Protein AF-A0A6M3KDQ5-F1 (afdb_monomer_lite)

Structure (mmCIF, N/CA/C/O backbone):
data_AF-A0A6M3KDQ5-F1
#
_entry.id   AF-A0A6M3KDQ5-F1
#
loop_
_atom_site.group_PDB
_atom_site.id
_atom_site.type_symbol
_atom_site.label_atom_id
_atom_site.label_alt_id
_atom_site.label_comp_id
_atom_site.label_asym_id
_atom_site.label_entity_id
_atom_site.label_seq_id
_atom_site.pdbx_PDB_ins_code
_atom_site.Cartn_x
_atom_site.Cartn_y
_atom_site.Cartn_z
_atom_site.occupancy
_atom_site.B_iso_or_equiv
_atom_site.auth_seq_id
_atom_site.auth_comp_id
_atom_site.auth_asym_id
_atom_site.auth_atom_id
_atom_site.pdbx_PDB_model_num
ATOM 1 N N . MET A 1 1 ? -9.921 -11.086 7.843 1.00 82.69 1 MET A N 1
ATOM 2 C CA . MET A 1 1 ? -8.799 -10.252 7.370 1.00 82.69 1 MET A CA 1
ATOM 3 C C . MET A 1 1 ? -8.994 -10.037 5.887 1.00 82.69 1 MET A C 1
ATOM 5 O O . MET A 1 1 ? -9.234 -11.013 5.188 1.00 82.69 1 MET A O 1
ATOM 9 N N . VAL A 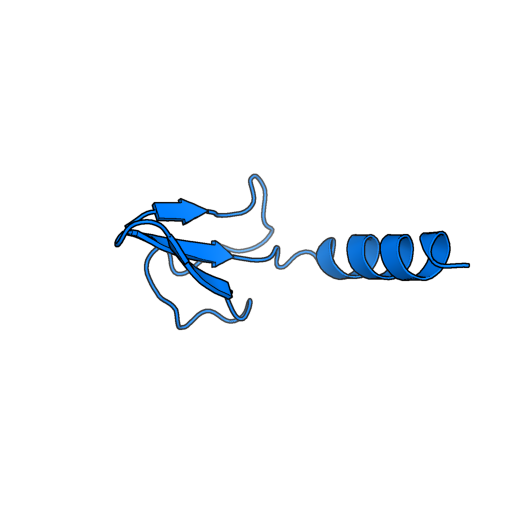1 2 ? -8.968 -8.784 5.452 1.00 89.75 2 VAL A N 1
ATOM 10 C CA . VAL A 1 2 ? -9.119 -8.389 4.049 1.00 89.75 2 VAL A CA 1
ATOM 11 C C . VAL A 1 2 ? -7.853 -7.644 3.652 1.00 89.75 2 VAL A C 1
ATOM 13 O O . VAL A 1 2 ? -7.378 -6.804 4.413 1.00 89.75 2 VAL A O 1
ATOM 16 N N . VAL A 1 3 ? -7.296 -7.978 2.493 1.00 90.38 3 VAL A N 1
ATOM 17 C CA . VAL A 1 3 ? -6.114 -7.316 1.938 1.00 90.38 3 VAL A CA 1
ATOM 18 C C . VAL A 1 3 ? -6.513 -6.751 0.584 1.00 90.38 3 VAL A C 1
ATOM 20 O O . VAL A 1 3 ? -7.108 -7.461 -0.225 1.00 90.38 3 VAL A O 1
ATOM 23 N N . VAL A 1 4 ? -6.235 -5.470 0.373 1.00 90.50 4 VAL A N 1
ATOM 24 C CA . VAL A 1 4 ? -6.508 -4.757 -0.875 1.00 90.50 4 VAL A CA 1
ATOM 25 C C . VAL A 1 4 ? -5.171 -4.387 -1.498 1.00 90.50 4 VAL A C 1
ATOM 27 O O . VAL A 1 4 ? -4.352 -3.736 -0.847 1.00 90.50 4 VAL A O 1
ATOM 30 N N . VAL A 1 5 ? -4.960 -4.814 -2.744 1.00 90.56 5 VAL A N 1
ATOM 31 C CA . VAL A 1 5 ? -3.742 -4.549 -3.520 1.00 90.56 5 VAL A CA 1
ATOM 32 C C . VAL A 1 5 ? -4.080 -3.908 -4.871 1.00 90.56 5 VAL A C 1
ATOM 34 O O . VAL A 1 5 ? -5.146 -4.198 -5.429 1.00 90.56 5 VAL A O 1
ATOM 37 N N . PRO A 1 6 ? -3.199 -3.055 -5.420 1.00 87.12 6 PRO A N 1
ATOM 38 C CA . PRO A 1 6 ? -3.391 -2.455 -6.735 1.00 87.12 6 PRO A CA 1
ATOM 39 C C . PRO A 1 6 ? -3.378 -3.506 -7.851 1.00 87.12 6 PRO A C 1
ATOM 41 O O . PRO A 1 6 ? -2.507 -4.373 -7.916 1.00 87.12 6 PRO A O 1
ATOM 44 N N . ILE A 1 7 ? -4.332 -3.405 -8.776 1.00 80.38 7 ILE A N 1
ATOM 45 C CA . ILE A 1 7 ? -4.383 -4.252 -9.972 1.00 80.38 7 ILE A CA 1
ATOM 46 C C . ILE A 1 7 ? -3.445 -3.614 -11.012 1.00 80.38 7 ILE A C 1
ATOM 48 O O . ILE A 1 7 ? -3.685 -2.486 -11.442 1.00 80.38 7 ILE A O 1
ATOM 52 N N . HIS A 1 8 ? -2.387 -4.330 -11.404 1.00 81.94 8 HIS A N 1
ATOM 53 C CA . HIS A 1 8 ? -1.285 -3.868 -12.276 1.00 81.94 8 HIS A CA 1
ATOM 54 C C . HIS A 1 8 ? -0.229 -2.983 -11.601 1.00 81.94 8 HIS A C 1
ATOM 56 O O . HIS A 1 8 ? 0.182 -1.969 -12.161 1.00 81.94 8 HIS A O 1
ATOM 62 N N . ASP A 1 9 ? 0.217 -3.361 -10.407 1.00 84.50 9 ASP A N 1
ATOM 63 C CA . ASP A 1 9 ? 1.404 -2.743 -9.822 1.00 84.50 9 ASP A CA 1
ATOM 64 C C . ASP A 1 9 ? 2.695 -3.195 -10.537 1.00 84.50 9 ASP A C 1
ATOM 66 O O . ASP A 1 9 ? 2.753 -4.269 -11.141 1.00 84.50 9 ASP A O 1
ATOM 70 N N . ILE A 1 10 ? 3.748 -2.382 -10.458 1.00 87.50 10 ILE A N 1
ATOM 71 C CA . ILE A 1 10 ? 5.059 -2.663 -11.069 1.00 87.50 10 ILE A CA 1
ATOM 72 C C . ILE A 1 10 ? 5.896 -3.659 -10.259 1.00 87.50 10 ILE A C 1
ATOM 74 O O . ILE A 1 10 ? 6.912 -4.158 -10.748 1.00 87.50 10 ILE A O 1
ATOM 78 N N . LYS A 1 11 ? 5.496 -3.930 -9.014 1.00 86.06 11 LYS A N 1
ATOM 79 C CA . LYS A 1 11 ? 6.171 -4.839 -8.086 1.00 86.06 11 LYS A CA 1
ATOM 80 C C . LYS A 1 11 ? 5.135 -5.549 -7.215 1.00 86.06 11 LYS A C 1
ATOM 82 O O . LYS A 1 11 ? 4.101 -4.979 -6.883 1.00 86.06 11 LYS A O 1
ATOM 87 N N . GLU A 1 12 ? 5.423 -6.794 -6.844 1.00 86.19 12 GLU A N 1
ATOM 88 C CA . GLU A 1 12 ? 4.566 -7.575 -5.948 1.00 86.19 12 GLU A CA 1
ATOM 89 C C . GLU A 1 12 ? 4.582 -7.031 -4.512 1.00 86.19 12 GLU A C 1
ATOM 91 O O . GLU A 1 12 ? 5.604 -6.548 -4.012 1.00 86.19 12 GLU A O 1
ATOM 96 N N . HIS A 1 13 ? 3.442 -7.165 -3.834 1.00 88.25 13 HIS A N 1
ATOM 97 C CA . HIS A 1 13 ? 3.284 -6.824 -2.423 1.00 88.25 13 HIS A CA 1
ATOM 98 C C . HIS A 1 13 ? 3.502 -8.043 -1.534 1.00 88.25 13 HIS A C 1
ATOM 100 O O . HIS A 1 13 ? 3.216 -9.176 -1.913 1.00 88.25 13 HIS A O 1
ATOM 106 N N . SER A 1 14 ? 3.945 -7.806 -0.299 1.00 85.56 14 SER A N 1
ATOM 107 C CA . SER A 1 14 ? 3.931 -8.833 0.747 1.00 85.56 14 SER A CA 1
ATOM 108 C C . SER A 1 14 ? 2.500 -9.016 1.249 1.00 85.56 14 SER A C 1
ATOM 110 O O . SER A 1 14 ? 2.133 -8.504 2.309 1.00 85.56 14 SER A O 1
ATOM 112 N N . GLU A 1 15 ? 1.679 -9.700 0.456 1.00 69.31 15 GLU A N 1
ATOM 113 C CA . GLU A 1 15 ? 0.253 -9.880 0.713 1.00 69.31 15 GLU A CA 1
ATOM 114 C C . GLU A 1 15 ? 0.030 -10.523 2.092 1.00 69.31 15 GLU A C 1
ATOM 116 O O . GLU A 1 15 ? 0.514 -11.613 2.398 1.00 69.31 15 GLU A O 1
ATOM 121 N N . GLY A 1 16 ? -0.674 -9.806 2.970 1.00 72.31 16 GLY A N 1
ATOM 122 C CA . GLY A 1 16 ? -0.944 -10.235 4.345 1.00 72.31 16 GLY A CA 1
ATOM 123 C C . GLY A 1 16 ? 0.075 -9.787 5.398 1.00 72.31 16 GLY A C 1
ATOM 124 O O . GLY A 1 16 ? -0.087 -10.111 6.575 1.00 72.31 16 GLY A O 1
ATOM 125 N N . SER A 1 17 ? 1.082 -9.007 5.009 1.00 76.94 17 SER A N 1
ATOM 126 C CA . SER A 1 17 ? 2.029 -8.364 5.917 1.00 76.94 17 SER A CA 1
ATOM 127 C C . SER A 1 17 ? 1.761 -6.864 6.009 1.00 76.94 17 SER A C 1
ATOM 129 O O . SER A 1 17 ? 1.538 -6.194 5.006 1.00 76.94 17 SER A O 1
ATOM 131 N N . THR A 1 18 ? 1.866 -6.308 7.216 1.00 82.69 18 THR A N 1
ATOM 132 C CA . THR A 1 18 ? 1.943 -4.849 7.414 1.00 82.69 18 THR A CA 1
ATOM 133 C C . THR A 1 18 ? 3.348 -4.309 7.136 1.00 82.69 18 THR A C 1
ATOM 135 O O . THR A 1 18 ? 3.564 -3.103 7.125 1.00 82.69 18 THR A O 1
ATOM 138 N N . ILE A 1 19 ? 4.323 -5.202 6.950 1.00 86.81 19 ILE A N 1
ATOM 139 C CA . ILE A 1 19 ? 5.712 -4.883 6.634 1.00 86.81 19 ILE A CA 1
ATOM 140 C C . ILE A 1 19 ? 5.865 -5.014 5.120 1.00 86.81 19 ILE A C 1
ATOM 142 O O . ILE A 1 19 ? 6.113 -6.104 4.597 1.00 86.81 19 ILE A O 1
ATOM 146 N N . CYS A 1 20 ? 5.662 -3.897 4.431 1.00 87.62 20 CYS A N 1
ATOM 147 C CA . CYS A 1 20 ? 5.851 -3.744 2.996 1.00 87.62 20 CYS A CA 1
ATOM 148 C C . CYS A 1 20 ? 6.434 -2.349 2.720 1.00 87.62 20 CYS A C 1
ATOM 150 O O . CYS A 1 20 ? 6.159 -1.409 3.463 1.00 87.62 20 CYS A O 1
ATOM 152 N N . GLU A 1 21 ? 7.242 -2.216 1.666 1.00 87.75 21 GLU A N 1
ATOM 153 C CA . GLU A 1 21 ? 7.892 -0.950 1.284 1.00 87.75 21 GLU A CA 1
ATOM 154 C C . GLU A 1 21 ? 6.885 0.151 0.914 1.00 87.75 21 GLU A C 1
ATOM 156 O O . GLU A 1 21 ? 7.222 1.325 0.986 1.00 87.75 21 GLU A O 1
ATOM 161 N N . CYS A 1 22 ? 5.652 -0.218 0.547 1.00 84.88 22 CYS A N 1
ATOM 162 C CA . CYS A 1 22 ? 4.582 0.726 0.220 1.00 84.88 22 CYS A CA 1
ATOM 163 C C . CYS A 1 22 ? 3.916 1.357 1.454 1.00 84.88 22 CYS A C 1
ATOM 165 O O . CYS A 1 22 ? 2.916 2.049 1.294 1.00 84.88 22 CYS A O 1
ATOM 167 N N . GLU A 1 23 ? 4.389 1.035 2.666 1.00 87.31 23 GLU A N 1
ATOM 168 C CA . GLU A 1 23 ? 3.836 1.499 3.946 1.00 87.31 23 GLU A CA 1
ATOM 169 C C . GLU A 1 23 ? 2.302 1.335 4.030 1.00 87.31 23 GLU A C 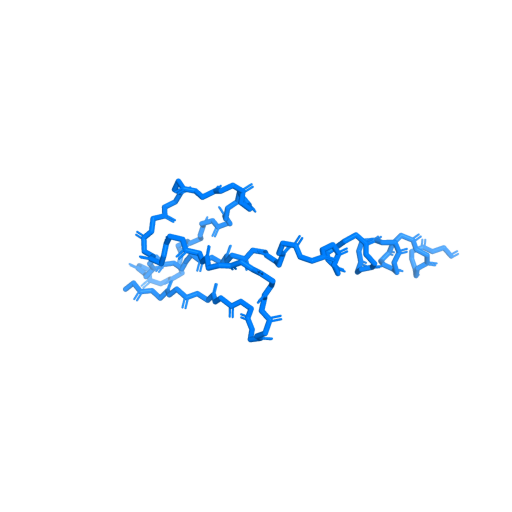1
ATOM 171 O O . GLU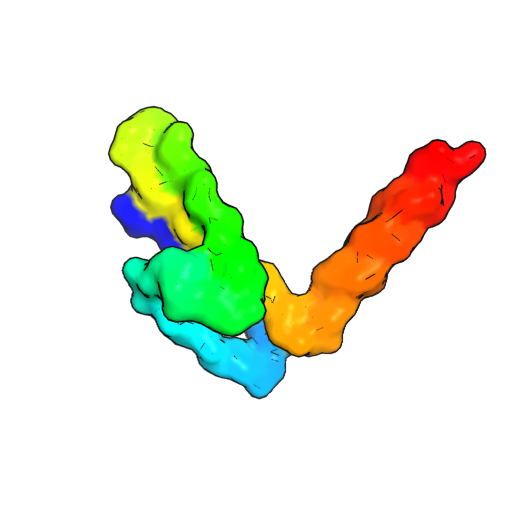 A 1 23 ? 1.556 2.315 4.076 1.00 87.31 23 GLU A O 1
ATOM 176 N N . PRO A 1 24 ? 1.797 0.085 4.015 1.00 89.50 24 PRO A N 1
ATOM 177 C CA . PRO A 1 24 ? 0.373 -0.179 3.879 1.00 89.50 24 PRO A CA 1
ATOM 178 C C . PRO A 1 24 ? -0.423 0.373 5.066 1.00 89.50 24 PRO A C 1
ATOM 180 O O . PRO A 1 24 ? -0.022 0.266 6.229 1.00 89.50 24 PRO A O 1
ATOM 183 N N . LYS A 1 25 ? -1.610 0.907 4.777 1.00 90.50 25 LYS A N 1
ATOM 184 C CA . LYS A 1 25 ? -2.532 1.413 5.795 1.00 90.50 25 LYS A CA 1
ATOM 185 C C . LYS A 1 25 ? -3.288 0.252 6.437 1.00 90.50 25 LYS A C 1
ATOM 187 O O . LYS A 1 25 ? -3.789 -0.630 5.740 1.00 90.50 25 LYS A O 1
ATOM 192 N N . VAL A 1 26 ? -3.408 0.269 7.765 1.00 92.31 26 VAL A N 1
ATOM 193 C CA . VAL A 1 26 ? -4.125 -0.761 8.531 1.00 92.31 26 VAL A CA 1
ATOM 194 C C . VAL A 1 26 ? -5.309 -0.144 9.262 1.00 92.31 26 VAL A C 1
ATOM 196 O O . VAL A 1 26 ? -5.141 0.776 10.060 1.00 92.31 26 VAL A O 1
ATOM 199 N N . GLU A 1 27 ? -6.503 -0.681 9.024 1.00 94.06 27 GLU A N 1
ATOM 200 C CA . GLU A 1 27 ? -7.748 -0.219 9.642 1.00 94.06 27 GLU A CA 1
ATOM 201 C C . GLU A 1 27 ? -8.551 -1.393 10.212 1.00 94.06 27 GLU A C 1
ATOM 203 O O . GLU A 1 27 ? -8.536 -2.504 9.679 1.00 94.06 27 GLU A O 1
ATOM 208 N N . TYR A 1 28 ? -9.275 -1.148 11.306 1.00 94.31 28 TYR A N 1
ATOM 209 C CA . TYR A 1 28 ? -10.150 -2.138 11.935 1.00 94.31 28 TYR A CA 1
ATOM 210 C C . TYR A 1 28 ? -11.608 -1.704 11.801 1.00 94.31 28 TYR A C 1
ATOM 212 O O . TYR A 1 28 ? -12.036 -0.739 12.431 1.00 94.31 28 TYR A O 1
ATOM 220 N N . VAL A 1 29 ? -12.387 -2.438 11.006 1.00 94.50 29 VAL A N 1
ATOM 221 C CA . VAL A 1 29 ? -13.797 -2.133 10.720 1.00 94.50 29 VAL A CA 1
ATOM 222 C C . VAL A 1 29 ? -14.665 -3.322 11.117 1.00 94.50 29 VAL A C 1
ATOM 224 O O . VAL A 1 29 ? -14.493 -4.426 10.604 1.00 94.50 29 VAL A O 1
ATOM 227 N N . ASN A 1 30 ? -15.610 -3.120 12.043 1.00 94.31 30 ASN A N 1
ATOM 228 C CA . ASN A 1 30 ? -16.494 -4.176 12.567 1.00 94.31 30 ASN A CA 1
ATOM 229 C C . ASN A 1 30 ? -15.737 -5.433 13.050 1.00 94.31 30 ASN A C 1
ATOM 231 O O . ASN A 1 30 ? -16.169 -6.559 12.814 1.00 94.31 30 ASN A O 1
ATOM 235 N N . GLY A 1 31 ? -14.569 -5.248 13.674 1.00 91.88 31 GLY A N 1
ATOM 236 C CA . GLY A 1 31 ? -13.710 -6.346 14.133 1.00 91.88 31 GLY A CA 1
ATOM 237 C C . GLY A 1 31 ? -12.899 -7.041 13.031 1.00 91.88 31 GLY A C 1
ATOM 238 O O . GLY A 1 31 ? -12.131 -7.951 13.330 1.00 91.88 31 GLY A O 1
ATOM 239 N N . ASN A 1 32 ? -13.019 -6.608 11.774 1.00 92.25 32 ASN A N 1
ATOM 240 C CA . ASN A 1 32 ? -12.187 -7.080 10.673 1.00 92.25 32 ASN A CA 1
ATOM 241 C C . ASN A 1 32 ? -10.990 -6.156 10.464 1.00 92.25 32 ASN A C 1
ATOM 243 O O . ASN A 1 32 ? -11.149 -4.943 10.366 1.00 92.25 32 ASN A O 1
ATOM 247 N N . MET A 1 33 ? -9.804 -6.748 10.338 1.00 92.38 33 MET A N 1
ATOM 248 C CA . MET A 1 33 ? -8.593 -6.046 9.920 1.00 92.38 33 MET A CA 1
ATOM 249 C C . MET A 1 33 ? -8.555 -5.932 8.394 1.00 92.38 33 MET A C 1
ATOM 251 O O . MET A 1 33 ? -8.647 -6.955 7.699 1.00 92.38 33 MET A O 1
ATOM 255 N N . ILE A 1 34 ? -8.427 -4.701 7.908 1.00 93.31 34 ILE A N 1
ATOM 256 C CA . ILE A 1 34 ? -8.266 -4.335 6.503 1.00 93.31 34 ILE A CA 1
ATOM 257 C C . ILE A 1 34 ? -6.850 -3.778 6.333 1.00 93.31 34 ILE A C 1
ATOM 259 O O . ILE A 1 34 ? -6.473 -2.843 7.038 1.00 93.31 34 ILE A O 1
ATOM 263 N N . ILE A 1 35 ? -6.071 -4.376 5.431 1.00 92.62 35 ILE A N 1
ATOM 264 C CA . ILE A 1 35 ? -4.756 -3.872 5.019 1.00 92.62 35 ILE A CA 1
ATOM 265 C C . ILE A 1 35 ? -4.879 -3.355 3.588 1.00 92.62 35 ILE A C 1
ATOM 267 O O . ILE A 1 35 ? -5.241 -4.121 2.694 1.00 92.62 35 ILE A O 1
ATOM 271 N N . THR A 1 36 ? -4.556 -2.086 3.374 1.00 91.94 36 THR A N 1
ATOM 272 C CA . THR A 1 36 ? -4.597 -1.447 2.056 1.00 91.94 36 THR A CA 1
ATOM 273 C C . THR A 1 36 ? -3.182 -1.093 1.623 1.00 91.94 36 THR A C 1
ATOM 275 O O . THR A 1 36 ? -2.505 -0.314 2.294 1.00 91.94 36 THR A O 1
ATOM 278 N N . HIS A 1 37 ? -2.736 -1.674 0.511 1.00 90.75 37 HIS A N 1
ATOM 279 C CA . HIS A 1 37 ? -1.438 -1.392 -0.094 1.00 90.75 37 HIS A CA 1
ATOM 280 C C . HIS A 1 37 ? -1.557 -0.283 -1.145 1.00 90.75 37 HIS A C 1
ATOM 282 O O . HIS A 1 37 ? -2.466 -0.313 -1.976 1.00 90.75 37 HIS A O 1
ATOM 288 N N . SER A 1 38 ? -0.624 0.669 -1.119 1.00 87.81 38 SER A N 1
ATOM 289 C CA . SER A 1 38 ? -0.473 1.692 -2.162 1.00 87.81 38 SER A CA 1
ATOM 290 C C . SER A 1 38 ? 0.342 1.164 -3.342 1.00 87.81 38 SER A C 1
ATOM 292 O O . SER A 1 38 ? 1.154 0.255 -3.174 1.00 87.81 38 SER A O 1
ATOM 294 N N . ALA A 1 39 ? 0.149 1.749 -4.527 1.00 88.00 39 ALA A N 1
ATOM 295 C CA . ALA A 1 39 ? 0.896 1.367 -5.723 1.00 88.00 39 ALA A CA 1
ATOM 296 C C . ALA A 1 39 ? 2.369 1.805 -5.672 1.00 88.00 39 ALA A C 1
ATOM 298 O O . ALA A 1 39 ? 2.675 2.912 -5.230 1.00 88.00 39 ALA A O 1
ATOM 299 N N . PHE A 1 40 ? 3.283 0.964 -6.169 1.00 85.94 40 PHE A N 1
ATOM 300 C CA . PHE A 1 40 ? 4.714 1.29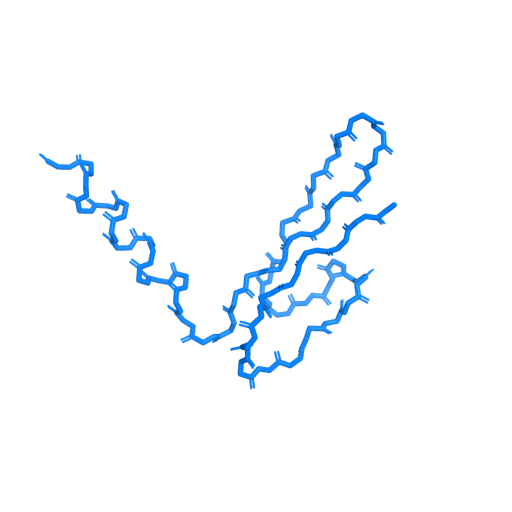0 -6.266 1.00 85.94 40 PHE A CA 1
ATOM 301 C C . PHE A 1 40 ? 5.071 2.151 -7.478 1.00 85.94 40 PHE A C 1
ATOM 303 O O . PHE A 1 40 ? 6.168 2.701 -7.550 1.00 85.94 40 PHE A O 1
ATOM 310 N N . ASP A 1 41 ? 4.168 2.264 -8.444 1.00 80.56 41 ASP A N 1
ATOM 311 C CA . ASP A 1 41 ? 4.399 2.959 -9.713 1.00 80.56 41 ASP A CA 1
ATOM 312 C C . ASP A 1 41 ? 4.285 4.485 -9.648 1.00 80.56 41 ASP A C 1
ATOM 314 O O . ASP A 1 41 ? 4.448 5.159 -10.663 1.00 80.56 41 ASP A O 1
ATOM 318 N N . GLY A 1 42 ? 4.053 5.038 -8.459 1.00 73.25 42 GLY A N 1
ATOM 319 C CA . GLY A 1 42 ? 4.013 6.478 -8.243 1.00 73.25 42 GLY A CA 1
ATOM 320 C C . GLY A 1 42 ? 2.687 7.138 -8.614 1.00 73.25 42 GLY A C 1
ATOM 321 O O . GLY A 1 42 ? 2.570 8.344 -8.408 1.00 73.25 42 GLY A O 1
ATOM 322 N N . ARG A 1 43 ? 1.664 6.381 -9.046 1.00 78.75 43 ARG A N 1
ATOM 323 C CA . ARG A 1 43 ? 0.295 6.906 -9.239 1.00 78.75 43 ARG A CA 1
ATOM 324 C C . ARG A 1 43 ? -0.275 7.555 -7.977 1.00 78.75 43 ARG A C 1
ATOM 326 O O . ARG A 1 43 ? -1.017 8.521 -8.065 1.00 78.75 43 ARG A O 1
ATOM 333 N N . GLN A 1 44 ? 0.159 7.105 -6.798 1.00 75.81 44 GLN A N 1
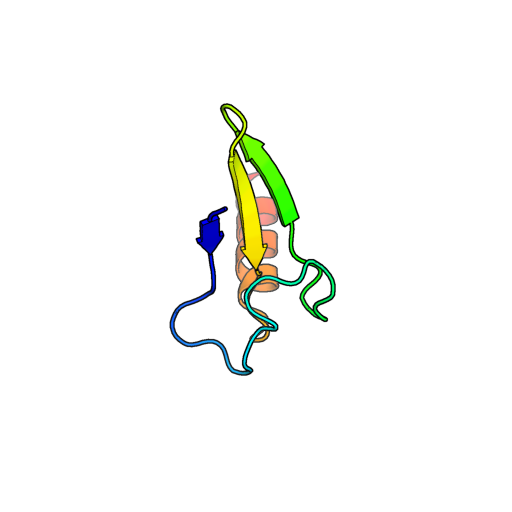ATOM 334 C CA . GLN A 1 44 ? -0.199 7.735 -5.525 1.00 75.81 44 GLN A CA 1
ATOM 335 C C . GLN A 1 44 ? 0.227 9.216 -5.452 1.00 75.81 44 GLN A C 1
ATOM 337 O O . GLN A 1 44 ? -0.460 10.026 -4.837 1.00 75.81 44 GLN A O 1
ATOM 342 N N . TYR A 1 45 ? 1.351 9.595 -6.071 1.00 75.38 45 TYR A N 1
ATOM 343 C CA . TYR A 1 45 ? 1.775 10.997 -6.126 1.00 75.38 45 TYR A CA 1
ATOM 344 C C . TYR A 1 45 ? 0.911 11.818 -7.081 1.00 75.38 45 TYR A C 1
ATOM 346 O O . TYR A 1 45 ? 0.676 12.991 -6.810 1.00 75.38 45 TYR A O 1
ATOM 354 N N . GLU A 1 46 ? 0.437 11.220 -8.175 1.00 78.56 46 GLU A N 1
ATOM 355 C CA . GLU A 1 46 ? -0.495 11.877 -9.096 1.00 78.56 46 GLU A CA 1
ATOM 356 C C . GLU A 1 46 ? -1.823 12.165 -8.387 1.00 78.56 46 GLU A C 1
ATOM 358 O O . GLU A 1 46 ? -2.259 13.313 -8.383 1.00 78.56 46 GLU A O 1
ATOM 363 N N . GLU A 1 47 ? -2.382 11.177 -7.680 1.00 72.38 47 GLU A N 1
ATOM 364 C CA . GLU A 1 47 ? -3.603 11.334 -6.872 1.00 72.38 47 GLU A CA 1
ATOM 365 C C . GLU A 1 47 ? -3.448 12.437 -5.809 1.00 72.38 47 GLU A C 1
ATOM 367 O O . GLU A 1 47 ? -4.302 13.311 -5.686 1.00 72.38 47 GLU A O 1
ATOM 372 N N . GLN A 1 48 ? -2.323 12.471 -5.085 1.00 77.81 48 GLN A N 1
ATOM 373 C CA . GLN A 1 48 ? -2.063 13.518 -4.085 1.00 77.81 48 GLN A CA 1
ATOM 374 C C . GLN A 1 48 ? -1.924 14.913 -4.702 1.00 77.81 48 GLN A C 1
ATOM 376 O O . GLN A 1 48 ? -2.322 15.907 -4.095 1.00 77.81 48 GLN A O 1
ATOM 381 N N . ILE A 1 49 ? -1.325 15.015 -5.891 1.00 81.88 49 ILE A N 1
ATOM 382 C CA . ILE A 1 49 ? -1.217 16.288 -6.609 1.00 81.88 49 ILE A CA 1
ATOM 383 C C . ILE A 1 49 ? -2.601 16.748 -7.071 1.00 81.88 49 ILE A C 1
ATOM 385 O O . ILE A 1 49 ? -2.897 17.934 -6.945 1.00 81.88 49 ILE A O 1
ATOM 389 N N . GLU A 1 50 ? -3.440 15.846 -7.578 1.00 82.94 50 GLU A N 1
ATOM 390 C CA . GLU A 1 50 ? -4.819 16.161 -7.964 1.00 82.94 50 GLU A CA 1
ATOM 391 C C . GLU A 1 50 ? -5.638 16.648 -6.764 1.00 82.94 50 GLU A C 1
ATOM 393 O O . GLU A 1 50 ? -6.223 17.727 -6.847 1.00 82.94 50 GLU A O 1
ATOM 398 N N . GLU A 1 51 ? -5.589 15.955 -5.622 1.00 80.44 51 GLU A N 1
ATOM 399 C CA . GLU A 1 51 ? -6.266 16.392 -4.390 1.00 80.44 51 GLU A CA 1
ATOM 400 C C . GLU A 1 51 ? -5.815 17.800 -3.954 1.00 80.44 51 GLU A C 1
ATOM 402 O O . GLU A 1 51 ? -6.639 18.666 -3.661 1.00 80.44 51 GLU A O 1
ATOM 407 N N . LEU A 1 52 ? -4.507 18.082 -3.989 1.00 82.31 52 LEU A N 1
ATOM 4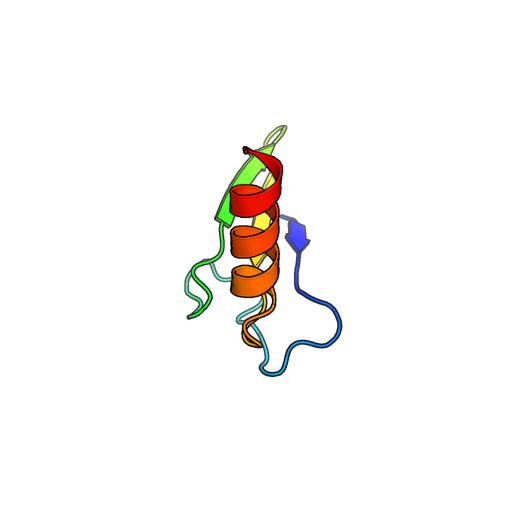08 C CA . LEU A 1 52 ? -3.961 19.406 -3.656 1.00 82.31 52 LEU A CA 1
ATOM 409 C C . LEU A 1 52 ? -4.362 20.506 -4.652 1.00 82.31 52 LEU A C 1
ATOM 411 O O . LEU A 1 52 ? -4.383 21.687 -4.292 1.00 82.31 52 LEU A O 1
ATOM 415 N N . LEU A 1 53 ? -4.603 20.150 -5.915 1.00 82.31 53 LEU A N 1
ATOM 416 C CA . LEU A 1 53 ? -5.038 21.082 -6.952 1.00 82.31 53 LEU A CA 1
ATOM 417 C C . LEU A 1 53 ? -6.547 21.345 -6.892 1.00 82.31 53 LEU A C 1
ATOM 419 O O . LEU A 1 53 ? -6.955 22.464 -7.199 1.00 82.31 53 LEU A O 1
ATOM 423 N N . GLU A 1 54 ? -7.354 20.359 -6.492 1.00 80.62 54 GLU A N 1
ATOM 424 C CA . GLU A 1 54 ? -8.805 20.500 -6.320 1.00 80.62 54 GLU A CA 1
ATOM 425 C C . GLU A 1 54 ? -9.193 21.270 -5.045 1.00 80.62 54 GLU A C 1
ATOM 427 O O . GLU A 1 54 ? -10.244 21.908 -5.014 1.00 80.62 54 GLU A O 1
ATOM 432 N N . GLU A 1 55 ? -8.340 21.301 -4.015 1.00 63.22 55 GLU A N 1
ATOM 433 C CA . GLU A 1 55 ? -8.553 22.113 -2.801 1.00 63.22 55 GLU A CA 1
ATOM 434 C C . GLU A 1 55 ? -8.294 23.633 -2.983 1.00 63.22 55 GLU A C 1
ATOM 436 O O . GLU A 1 55 ? -8.208 24.375 -1.997 1.00 63.22 55 GLU A O 1
ATOM 441 N N . LYS A 1 56 ? -8.180 24.136 -4.221 1.00 49.62 56 LYS A N 1
ATOM 442 C CA . LYS A 1 56 ? -7.834 25.535 -4.540 1.00 49.62 56 LYS A CA 1
ATOM 443 C C . LYS A 1 56 ? -8.919 26.290 -5.306 1.00 49.62 56 LYS A C 1
ATOM 445 O O . LYS A 1 56 ? -9.109 27.487 -4.982 1.00 49.62 56 LYS A O 1
#

Foldseek 3Di:
DAEADDDDAPDDFPTPDCDTPQNWDWDADPNDIYTYGDGPPCVVVVVVVVVVVVVD

Secondary structure (DSSP, 8-state):
-EEE--TT-SS---TT-S--TT--EEEEETTEEEEEPPPTTSHHHHHHHHHHHHT-

pLDDT: mean 84.27, std 8.34, range [49.62, 94.5]

Radius of gyration: 13.02 Å; chains: 1; bounding box: 24×36×26 Å

Sequence (56 aa):
MVVVVPIHDIKEHSEGSTICECEPKVEYVNGNMIITHSAFDGRQYEEQIEELLEEK

Organism: NCBI:txid1070528